Protein AF-X1CZL5-F1 (afdb_monomer_lite)

pLDDT: mean 84.38, std 8.81, range [59.56, 93.88]

Radius of gyration: 11.63 Å; chains: 1; bounding box: 29×24×28 Å

Organism: NCBI:txid412755

Foldseek 3Di:
DQVCCLVVVPDDQAAEAEPDVPDDPVVVVVLVVVCCVPCVVPRTSWYWYQDPNDIDTDDD

Structure (mmCIF, N/CA/C/O backbone):
data_AF-X1CZL5-F1
#
_entry.id   AF-X1CZL5-F1
#
loop_
_atom_site.group_PDB
_atom_site.id
_atom_site.type_symbol
_atom_site.label_atom_id
_atom_site.label_alt_id
_atom_site.label_comp_id
_atom_site.label_asym_id
_atom_site.label_entity_id
_atom_site.label_seq_id
_atom_site.pdbx_PDB_ins_code
_atom_site.Cartn_x
_atom_site.Cartn_y
_atom_site.Cartn_z
_atom_site.occupancy
_atom_site.B_iso_or_equiv
_atom_site.auth_seq_id
_atom_site.auth_comp_id
_atom_site.auth_asym_id
_atom_site.auth_atom_id
_atom_site.pdbx_PDB_model_num
ATOM 1 N N . PHE A 1 1 ? 1.001 -14.563 3.186 1.00 64.19 1 PHE A N 1
ATOM 2 C CA . PHE A 1 1 ? 1.389 -13.881 4.438 1.00 64.19 1 PHE A CA 1
ATOM 3 C C . PHE A 1 1 ? 0.626 -12.576 4.650 1.00 64.19 1 PHE A C 1
ATOM 5 O O . PHE A 1 1 ? -0.178 -12.529 5.564 1.00 64.19 1 PHE A O 1
ATOM 12 N N . GLY A 1 2 ? 0.787 -11.552 3.798 1.00 65.62 2 GLY A N 1
ATOM 13 C CA . GLY A 1 2 ? 0.121 -10.254 4.009 1.00 65.62 2 GLY A CA 1
ATOM 14 C C . GLY A 1 2 ? -1.410 -10.316 4.104 1.00 65.62 2 GLY A C 1
ATOM 15 O O . GLY A 1 2 ? -1.999 -9.632 4.931 1.00 65.62 2 GLY A O 1
ATOM 16 N N . GLU A 1 3 ? -2.056 -11.169 3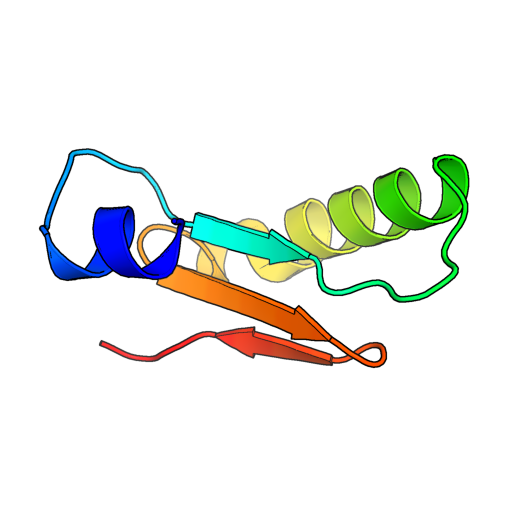.304 1.00 66.94 3 GLU A N 1
ATOM 17 C CA . GLU A 1 3 ? -3.513 -11.370 3.383 1.00 66.94 3 GLU A CA 1
ATOM 18 C C . GLU A 1 3 ? -3.942 -12.003 4.716 1.00 66.94 3 GLU A C 1
ATOM 20 O O . GLU A 1 3 ? -4.994 -11.669 5.242 1.00 66.94 3 GLU A O 1
ATOM 25 N N . LEU A 1 4 ? -3.093 -12.856 5.296 1.00 67.75 4 LEU A N 1
ATOM 26 C CA . LEU A 1 4 ? -3.308 -13.477 6.603 1.00 67.75 4 LEU A CA 1
ATOM 27 C C . LEU A 1 4 ? -3.204 -12.432 7.721 1.00 67.75 4 LEU A C 1
ATOM 29 O O . LEU A 1 4 ? -4.072 -12.376 8.574 1.00 67.75 4 LEU A O 1
ATOM 33 N N . VAL A 1 5 ? -2.204 -11.545 7.678 1.00 69.62 5 VAL A N 1
ATOM 34 C CA . VAL A 1 5 ? -2.064 -10.445 8.653 1.00 69.62 5 VAL A CA 1
ATOM 35 C C . VAL A 1 5 ? -3.267 -9.496 8.597 1.00 69.62 5 VAL A C 1
ATOM 37 O O . VAL A 1 5 ? -3.797 -9.126 9.642 1.00 69.62 5 VAL A O 1
ATOM 40 N N . TYR A 1 6 ? -3.734 -9.160 7.389 1.00 69.06 6 TYR A N 1
ATOM 41 C CA . TYR A 1 6 ? -4.896 -8.289 7.188 1.00 69.06 6 TYR A CA 1
ATOM 42 C C . TYR A 1 6 ? -6.221 -8.945 7.602 1.00 69.06 6 TYR A C 1
ATOM 44 O O . TYR A 1 6 ? -7.032 -8.330 8.292 1.00 69.06 6 TYR A O 1
ATOM 52 N N . ASN A 1 7 ? -6.450 -10.202 7.208 1.00 71.44 7 ASN A N 1
ATOM 53 C CA . ASN A 1 7 ? -7.701 -10.909 7.497 1.00 71.44 7 ASN A CA 1
ATOM 54 C C . ASN A 1 7 ? -7.778 -11.412 8.946 1.00 71.44 7 ASN A C 1
ATOM 56 O O . ASN A 1 7 ? -8.875 -11.487 9.489 1.00 71.44 7 ASN A O 1
ATOM 60 N N . SER A 1 8 ? -6.645 -11.712 9.587 1.00 74.69 8 SER A N 1
ATOM 61 C CA . SER A 1 8 ? -6.593 -12.099 11.004 1.00 74.69 8 SER A CA 1
ATOM 62 C C . SER A 1 8 ? -6.701 -10.907 11.962 1.00 74.69 8 SER A C 1
ATOM 64 O O . SER A 1 8 ? -6.653 -11.108 13.171 1.00 74.69 8 SER A O 1
ATOM 66 N N . GLY A 1 9 ? -6.827 -9.674 11.451 1.00 67.69 9 GLY A N 1
ATOM 67 C CA . GLY A 1 9 ? -7.001 -8.473 12.274 1.00 67.69 9 GLY A CA 1
ATOM 68 C C . GLY A 1 9 ? -5.808 -8.158 13.179 1.00 67.69 9 GLY A C 1
ATOM 69 O O . GLY A 1 9 ? -5.977 -7.497 14.201 1.00 67.69 9 GLY A O 1
ATOM 70 N N . LEU A 1 10 ? -4.613 -8.642 12.827 1.00 76.12 10 LEU A N 1
ATOM 71 C CA . LEU A 1 10 ? -3.394 -8.321 13.563 1.00 76.12 10 LEU A CA 1
ATOM 72 C C . LEU A 1 10 ? -3.078 -6.831 13.409 1.00 76.12 10 LEU A C 1
ATOM 74 O O . LEU A 1 10 ? -3.345 -6.239 12.364 1.00 76.12 10 LEU A O 1
ATOM 78 N N . THR A 1 11 ? -2.480 -6.229 14.436 1.00 77.94 11 THR A N 1
ATOM 79 C CA . THR A 1 11 ? -2.139 -4.804 14.429 1.00 77.94 11 THR A CA 1
ATOM 80 C C . THR A 1 11 ? -1.243 -4.462 13.237 1.00 77.94 11 THR A C 1
ATOM 82 O O . THR A 1 11 ? -0.113 -4.937 13.132 1.00 77.94 11 THR A O 1
ATOM 85 N N . HIS A 1 12 ? -1.748 -3.618 12.342 1.00 81.81 12 HIS A N 1
ATOM 86 C CA . HIS A 1 12 ? -1.030 -3.096 11.185 1.00 81.81 12 HIS A CA 1
ATOM 87 C C . HIS A 1 12 ? -1.580 -1.711 10.825 1.00 81.81 12 HIS A C 1
ATOM 89 O O . HIS A 1 12 ? -2.755 -1.439 11.057 1.00 81.81 12 HIS A O 1
ATOM 95 N N . SER A 1 13 ? -0.793 -0.879 10.143 1.00 83.88 13 SER A N 1
ATOM 96 C CA . SER A 1 13 ? -1.264 0.413 9.596 1.00 83.88 13 SER A CA 1
ATOM 97 C C . SER A 1 13 ? -1.641 0.337 8.108 1.00 83.88 13 SER A C 1
ATOM 99 O O . SER A 1 13 ? -1.794 1.353 7.433 1.00 83.88 13 SER A O 1
ATOM 101 N N . GLY A 1 14 ? -1.750 -0.883 7.575 1.00 85.88 14 GLY A N 1
ATOM 102 C CA . GLY A 1 14 ? -1.947 -1.192 6.160 1.00 85.88 14 GLY A CA 1
ATOM 103 C C . GLY A 1 14 ? -0.963 -2.269 5.707 1.00 85.88 14 GLY A C 1
ATOM 104 O O . GLY A 1 14 ? 0.064 -2.500 6.344 1.00 85.88 14 GLY A O 1
ATOM 105 N N . VAL A 1 15 ? -1.278 -2.955 4.612 1.00 88.38 15 VAL A N 1
ATOM 106 C CA . VAL A 1 15 ? -0.418 -3.993 4.031 1.00 88.38 15 VAL A CA 1
ATOM 107 C C . VAL A 1 15 ? -0.285 -3.721 2.541 1.00 88.38 15 VAL A C 1
ATOM 109 O O . VAL A 1 15 ? -1.292 -3.686 1.839 1.00 88.38 15 VAL A O 1
ATOM 112 N N . LEU A 1 16 ? 0.943 -3.563 2.046 1.00 89.81 16 LEU A N 1
ATOM 113 C CA . LEU A 1 16 ? 1.236 -3.404 0.622 1.00 89.81 16 LEU A CA 1
ATOM 114 C C . LEU A 1 16 ? 2.006 -4.622 0.109 1.00 89.81 16 LEU A C 1
ATOM 116 O O . LEU A 1 16 ? 3.123 -4.896 0.540 1.00 89.81 16 LEU A O 1
ATOM 120 N N . LEU A 1 17 ? 1.409 -5.350 -0.830 1.00 89.12 17 LEU A N 1
ATOM 121 C CA . LEU A 1 17 ? 2.023 -6.491 -1.496 1.00 89.12 17 LEU A CA 1
ATOM 122 C C . LEU A 1 17 ? 2.527 -6.075 -2.881 1.00 89.12 17 LEU A C 1
ATOM 124 O O . LEU A 1 17 ? 1.728 -5.838 -3.787 1.00 89.12 17 LEU A O 1
ATOM 128 N N . LEU A 1 18 ? 3.847 -6.028 -3.054 1.00 88.50 18 LEU A N 1
ATOM 129 C CA . LEU A 1 18 ? 4.485 -5.785 -4.347 1.00 88.50 18 LEU A CA 1
ATOM 130 C C . LEU A 1 18 ? 4.660 -7.111 -5.100 1.00 88.50 18 LEU A C 1
ATOM 132 O O . LEU A 1 18 ? 5.418 -7.982 -4.676 1.00 88.50 18 LEU A O 1
ATOM 136 N N . ARG A 1 19 ? 3.958 -7.268 -6.223 1.00 86.69 19 ARG A N 1
ATOM 137 C CA . ARG A 1 19 ? 4.102 -8.379 -7.172 1.00 86.69 19 ARG A CA 1
ATOM 138 C C . ARG A 1 19 ? 4.755 -7.857 -8.444 1.00 86.69 19 ARG A C 1
ATOM 140 O O . ARG A 1 19 ? 4.088 -7.585 -9.442 1.00 86.69 19 ARG A O 1
ATOM 147 N N . THR A 1 20 ? 6.062 -7.674 -8.359 1.00 82.69 20 THR A N 1
ATOM 148 C CA . THR A 1 20 ? 6.905 -7.177 -9.443 1.00 82.69 20 THR A CA 1
ATOM 149 C C . THR A 1 20 ? 7.786 -8.314 -9.948 1.00 82.69 20 THR A C 1
ATOM 151 O O . THR A 1 20 ? 8.908 -8.528 -9.488 1.00 82.69 20 THR A O 1
ATOM 154 N N . GLU A 1 21 ? 7.215 -9.112 -10.848 1.00 79.12 21 GLU A N 1
ATOM 155 C CA . GLU A 1 21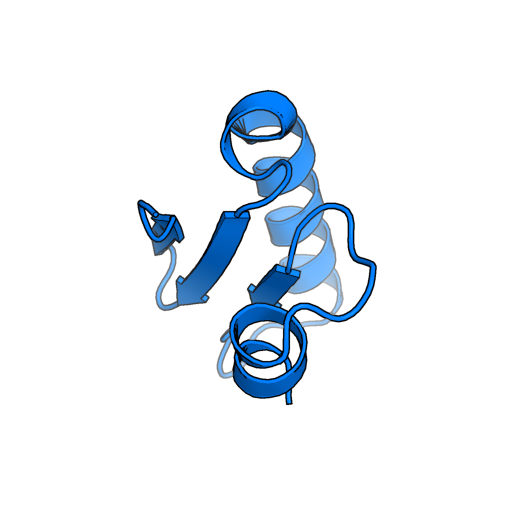 ? 7.918 -10.205 -11.522 1.00 79.12 21 GLU A CA 1
ATOM 156 C C . GLU A 1 21 ? 9.020 -9.583 -12.398 1.00 79.12 21 GLU A C 1
ATOM 158 O O . GLU A 1 21 ? 8.732 -8.722 -13.221 1.00 79.12 21 GLU A O 1
ATOM 163 N N . ASN A 1 22 ? 10.278 -9.977 -12.182 1.00 80.81 22 ASN A N 1
ATOM 164 C CA . ASN A 1 22 ? 11.470 -9.491 -12.898 1.00 80.81 22 ASN A CA 1
ATOM 165 C C . ASN A 1 22 ? 11.888 -8.019 -12.694 1.00 80.81 22 ASN A C 1
ATOM 167 O O . ASN A 1 22 ? 12.782 -7.565 -13.402 1.00 80.81 22 ASN A O 1
ATOM 171 N N . CYS A 1 23 ? 11.341 -7.283 -11.718 1.00 84.44 23 CYS A N 1
ATOM 172 C CA . CYS A 1 23 ? 11.871 -5.947 -11.405 1.00 84.44 23 CYS A CA 1
ATOM 173 C C . CYS A 1 23 ? 13.170 -6.011 -10.594 1.00 84.44 23 CYS A C 1
ATOM 175 O O . CYS A 1 23 ? 13.274 -6.740 -9.594 1.00 84.44 23 CYS A O 1
ATOM 177 N N . SER A 1 24 ? 14.107 -5.144 -10.962 1.00 88.81 24 SER A N 1
ATOM 178 C CA . SER A 1 24 ? 15.328 -4.865 -10.213 1.00 88.81 24 SER A CA 1
ATOM 179 C C . SER A 1 24 ? 15.010 -4.206 -8.868 1.00 88.81 24 SER A C 1
ATOM 181 O O . SER A 1 24 ? 13.937 -3.633 -8.659 1.00 88.81 24 SER A O 1
ATOM 183 N N . SER A 1 25 ? 15.950 -4.269 -7.925 1.00 87.31 25 SER A N 1
ATOM 184 C CA . SER A 1 25 ? 15.792 -3.629 -6.611 1.00 87.31 25 SER A CA 1
ATOM 185 C C . SER A 1 25 ? 15.542 -2.120 -6.724 1.00 87.31 25 SER A C 1
ATOM 187 O O . SER A 1 25 ? 14.705 -1.589 -6.000 1.00 87.31 25 SER A O 1
ATOM 189 N N . GLU A 1 26 ? 16.197 -1.446 -7.670 1.00 91.00 26 GLU A N 1
ATOM 190 C CA . GLU A 1 26 ? 16.015 -0.011 -7.933 1.00 91.00 26 GLU A CA 1
ATOM 191 C C . GLU A 1 26 ? 14.591 0.319 -8.394 1.00 91.00 26 GLU A C 1
ATOM 193 O O . GLU A 1 26 ? 13.950 1.225 -7.860 1.00 91.00 26 GLU A O 1
ATOM 198 N N . GLU A 1 27 ? 14.049 -0.470 -9.323 1.00 89.50 27 GLU A N 1
ATOM 199 C CA . GLU A 1 27 ? 12.674 -0.312 -9.804 1.00 89.50 27 GLU A CA 1
ATOM 200 C C . GLU A 1 27 ? 11.666 -0.509 -8.671 1.00 89.50 27 GLU A C 1
ATOM 202 O O . GLU A 1 27 ? 10.718 0.263 -8.540 1.00 89.50 27 GLU A O 1
ATOM 207 N N . LYS A 1 28 ? 11.899 -1.488 -7.787 1.00 88.19 28 LYS A N 1
ATOM 208 C CA . LYS A 1 28 ? 11.050 -1.711 -6.606 1.00 88.19 28 LYS A CA 1
ATOM 209 C C . LYS A 1 28 ? 11.040 -0.503 -5.673 1.00 88.19 28 LYS A C 1
ATOM 211 O O . LYS A 1 28 ? 9.970 -0.130 -5.198 1.00 88.19 28 LYS A O 1
ATOM 216 N N . VAL A 1 29 ? 12.196 0.115 -5.420 1.00 91.50 29 VAL A N 1
ATOM 217 C CA . VAL A 1 29 ? 12.299 1.324 -4.583 1.00 91.50 29 VAL A CA 1
ATOM 218 C C . VAL A 1 29 ? 11.570 2.497 -5.230 1.00 91.50 29 VAL A C 1
ATOM 220 O O . VAL A 1 29 ? 10.852 3.224 -4.540 1.00 91.50 29 VAL A O 1
ATOM 223 N N . LYS A 1 30 ? 11.702 2.658 -6.550 1.00 92.38 30 LYS A N 1
ATOM 224 C CA . LYS A 1 30 ? 11.009 3.708 -7.299 1.00 92.38 30 LYS A CA 1
ATOM 225 C C . LYS A 1 30 ? 9.492 3.542 -7.224 1.00 92.38 30 LYS A C 1
ATOM 227 O O . LYS A 1 30 ? 8.800 4.471 -6.8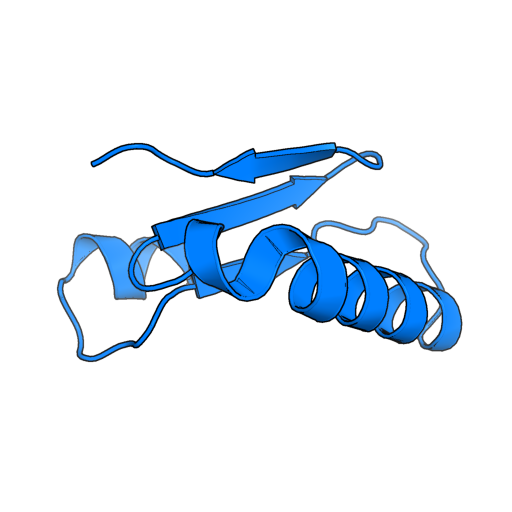23 1.00 92.38 30 LYS A O 1
ATOM 232 N N . ILE A 1 31 ? 8.994 2.337 -7.500 1.00 90.75 31 ILE A N 1
ATOM 233 C CA . ILE A 1 31 ? 7.571 1.989 -7.396 1.00 90.75 31 ILE A CA 1
ATOM 234 C C . ILE A 1 31 ? 7.054 2.241 -5.977 1.00 90.75 31 ILE A C 1
ATOM 236 O O . ILE A 1 31 ? 5.998 2.842 -5.796 1.00 90.75 31 ILE A O 1
ATOM 240 N N . LEU A 1 32 ? 7.791 1.797 -4.954 1.00 91.12 32 LEU A N 1
ATOM 241 C CA . LEU A 1 32 ? 7.390 1.992 -3.563 1.00 91.12 32 LEU A CA 1
ATOM 242 C C . LEU A 1 32 ? 7.311 3.485 -3.216 1.00 91.12 32 LEU A C 1
ATOM 244 O O . LEU A 1 32 ? 6.322 3.916 -2.628 1.00 91.12 32 LEU A O 1
ATOM 248 N N . SER A 1 33 ? 8.312 4.267 -3.621 1.00 93.12 33 SER A N 1
ATOM 249 C CA . SER A 1 33 ? 8.341 5.719 -3.422 1.00 93.12 33 SER A CA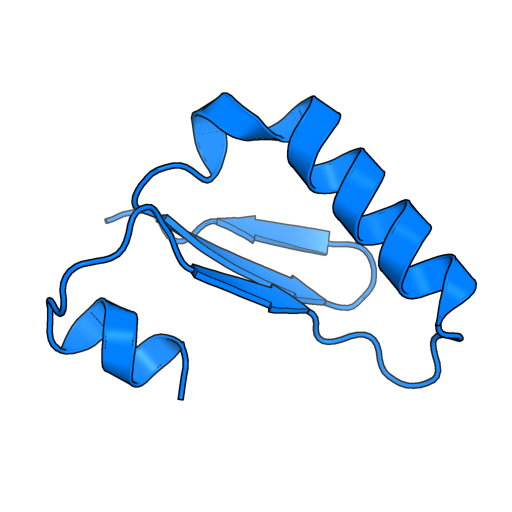 1
ATOM 250 C C . SER A 1 33 ? 7.143 6.393 -4.089 1.00 93.12 33 SER A C 1
ATOM 252 O O . SER A 1 33 ? 6.417 7.136 -3.436 1.00 93.12 33 SER A O 1
ATOM 254 N N . GLU A 1 34 ? 6.862 6.069 -5.352 1.00 92.88 34 GLU A N 1
ATOM 255 C CA . GLU A 1 34 ? 5.716 6.616 -6.086 1.00 92.88 34 GLU A CA 1
ATOM 256 C C . GLU A 1 34 ? 4.373 6.259 -5.433 1.00 92.88 34 GLU A C 1
ATOM 258 O O . GLU A 1 34 ? 3.479 7.105 -5.354 1.00 92.88 34 GLU A O 1
ATOM 263 N N . ILE A 1 35 ? 4.217 5.028 -4.936 1.00 92.31 35 ILE A N 1
ATOM 264 C CA . ILE A 1 35 ? 2.996 4.601 -4.243 1.00 92.31 35 ILE A CA 1
ATOM 265 C C . ILE A 1 35 ? 2.830 5.365 -2.929 1.00 92.31 35 ILE A C 1
ATOM 267 O O . ILE A 1 35 ? 1.743 5.872 -2.654 1.00 92.31 35 ILE A O 1
ATOM 271 N N . LEU A 1 36 ? 3.886 5.458 -2.120 1.00 90.94 36 LEU A N 1
ATOM 272 C CA . LEU A 1 36 ? 3.832 6.136 -0.825 1.00 90.94 36 LEU A CA 1
ATOM 273 C C . LEU A 1 36 ? 3.564 7.634 -0.985 1.00 90.94 36 LEU A C 1
ATOM 275 O O . LEU A 1 36 ? 2.752 8.174 -0.243 1.00 90.94 36 LEU A O 1
ATOM 279 N N . THR A 1 37 ? 4.177 8.293 -1.970 1.00 93.88 37 THR A N 1
ATOM 280 C CA . THR A 1 37 ? 3.968 9.725 -2.219 1.00 93.88 37 THR A CA 1
ATOM 281 C C . THR A 1 37 ? 2.566 10.026 -2.745 1.00 93.88 37 THR A C 1
ATOM 283 O O . THR A 1 37 ? 1.947 10.987 -2.299 1.00 93.88 37 THR A O 1
ATOM 286 N N . ASN A 1 38 ? 2.038 9.219 -3.672 1.00 93.44 38 ASN A N 1
ATOM 287 C CA . ASN A 1 38 ? 0.781 9.541 -4.361 1.00 93.44 38 ASN A CA 1
ATOM 288 C C . ASN A 1 38 ? -0.472 8.923 -3.717 1.00 93.44 38 ASN A C 1
ATOM 290 O O . ASN A 1 38 ? -1.594 9.336 -4.020 1.00 93.44 38 ASN A O 1
ATOM 294 N N . TY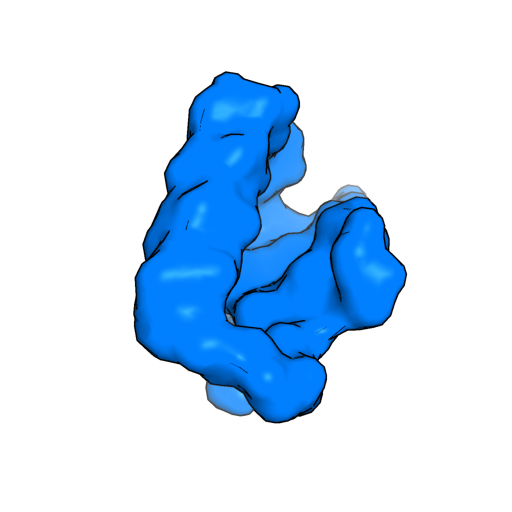R A 1 39 ? -0.310 7.897 -2.876 1.00 90.75 39 TYR A N 1
ATOM 295 C CA . TYR A 1 39 ? -1.423 7.115 -2.330 1.00 90.75 39 TYR A CA 1
ATOM 296 C C . TYR A 1 39 ? -1.368 6.939 -0.807 1.00 90.75 39 TYR A C 1
ATOM 298 O O . TYR A 1 39 ? -2.180 6.169 -0.294 1.00 90.75 39 TYR A O 1
ATOM 306 N N . SER A 1 40 ? -0.490 7.643 -0.081 1.00 87.81 40 SER A N 1
ATOM 307 C CA . SER A 1 40 ? -0.369 7.597 1.393 1.00 87.81 40 SER A CA 1
ATOM 308 C C . SER A 1 40 ? -1.723 7.574 2.114 1.00 87.81 40 SER A C 1
ATOM 310 O O . SER A 1 40 ? -1.994 6.670 2.905 1.00 87.81 40 SER A O 1
ATOM 312 N N . ASP A 1 41 ? -2.616 8.505 1.777 1.00 89.12 41 ASP A N 1
ATOM 313 C CA . ASP A 1 41 ? -3.938 8.631 2.404 1.00 89.12 41 ASP A CA 1
ATOM 314 C C . ASP A 1 41 ? -4.888 7.478 2.048 1.00 89.12 41 ASP A C 1
ATOM 316 O O . ASP A 1 41 ? -5.809 7.152 2.796 1.00 89.12 41 ASP A O 1
ATOM 320 N N . LYS A 1 42 ? -4.675 6.840 0.893 1.00 88.00 42 LYS A N 1
ATOM 321 C CA . LYS A 1 42 ? -5.546 5.789 0.346 1.00 88.00 42 LYS A CA 1
ATOM 322 C C . LYS A 1 42 ? -5.122 4.382 0.763 1.00 88.00 42 LYS A C 1
ATOM 324 O O . LYS A 1 42 ? -5.953 3.476 0.715 1.00 88.00 42 LYS A O 1
ATOM 329 N N . ILE A 1 43 ? -3.855 4.187 1.136 1.00 89.69 43 ILE A N 1
ATOM 330 C CA . ILE A 1 43 ? -3.308 2.879 1.534 1.00 89.69 43 ILE A CA 1
ATOM 331 C C . ILE A 1 43 ? -3.379 2.631 3.045 1.00 89.69 43 ILE A C 1
ATOM 333 O O . ILE A 1 43 ? -3.257 1.481 3.474 1.00 89.69 43 ILE A O 1
ATOM 337 N N . LYS A 1 44 ? -3.600 3.684 3.843 1.00 88.44 44 LYS A N 1
ATOM 338 C CA . LYS A 1 44 ? -3.736 3.585 5.298 1.00 88.44 44 LYS A CA 1
ATOM 339 C C . LYS A 1 44 ? -4.863 2.622 5.674 1.00 88.44 44 LYS A C 1
ATOM 341 O O . LYS A 1 44 ? -5.983 2.730 5.177 1.00 88.44 44 LYS A O 1
ATOM 346 N N . ASP A 1 45 ? -4.548 1.659 6.536 1.00 87.19 45 ASP A N 1
ATOM 347 C CA . ASP A 1 45 ? -5.462 0.617 7.025 1.00 87.19 45 ASP A CA 1
ATOM 348 C C . ASP A 1 45 ? -6.094 -0.248 5.911 1.00 87.19 45 ASP A C 1
ATOM 350 O O . ASP A 1 45 ? -7.098 -0.943 6.118 1.00 87.19 45 ASP A O 1
ATOM 354 N N . LYS A 1 46 ? -5.507 -0.240 4.705 1.00 88.00 46 LYS A N 1
ATOM 355 C CA . LYS A 1 46 ? -5.967 -1.022 3.552 1.00 88.00 46 LYS A CA 1
ATOM 356 C C . LYS A 1 46 ? -5.012 -2.155 3.210 1.00 88.00 46 LYS A C 1
ATOM 358 O O . LYS A 1 46 ? -3.805 -2.089 3.436 1.00 88.00 46 LYS A O 1
ATOM 363 N N . PHE A 1 47 ? -5.581 -3.183 2.589 1.00 88.62 47 PHE A N 1
ATOM 364 C CA . PHE A 1 47 ? -4.823 -4.207 1.889 1.00 88.62 47 PHE A CA 1
ATOM 365 C C . PHE A 1 47 ? -4.639 -3.789 0.432 1.00 88.62 47 PHE A C 1
ATOM 367 O O . PHE A 1 47 ? -5.610 -3.677 -0.324 1.00 88.62 47 PHE A O 1
ATOM 374 N N . CYS A 1 48 ? -3.394 -3.554 0.048 1.00 91.31 48 CYS A N 1
ATOM 375 C CA . CYS A 1 48 ? -3.006 -3.057 -1.258 1.00 91.31 48 CYS A CA 1
ATOM 376 C C . CYS A 1 48 ? -2.157 -4.098 -1.983 1.00 91.31 48 CYS A C 1
ATOM 378 O O . CYS A 1 48 ? -1.270 -4.715 -1.397 1.00 91.31 48 CYS A O 1
ATOM 380 N N . VAL A 1 49 ? -2.401 -4.278 -3.276 1.00 90.88 49 VAL A N 1
ATOM 381 C CA . VAL A 1 49 ? -1.605 -5.154 -4.139 1.00 90.88 49 VAL A CA 1
ATOM 382 C C . VAL A 1 49 ? -1.158 -4.351 -5.345 1.00 90.88 49 VAL A C 1
ATOM 384 O O . VAL A 1 49 ? -1.995 -3.851 -6.092 1.00 90.88 49 VAL A O 1
ATOM 387 N N . PHE A 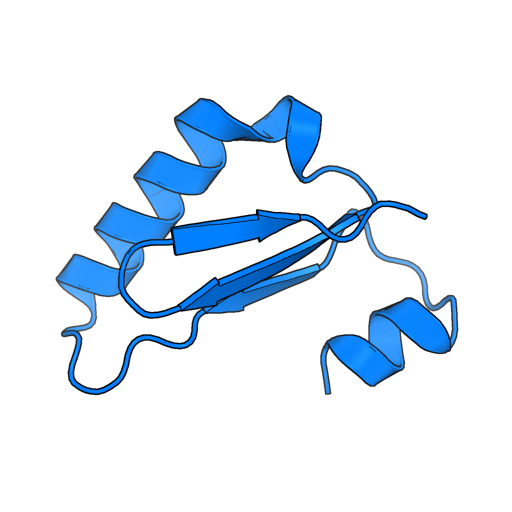1 50 ? 0.149 -4.247 -5.547 1.00 90.75 50 PHE A N 1
ATOM 388 C CA . PHE A 1 50 ? 0.720 -3.698 -6.767 1.00 90.75 50 PHE A CA 1
ATOM 389 C C . PHE A 1 50 ? 1.140 -4.847 -7.678 1.00 90.75 50 PHE A C 1
ATOM 391 O O . PHE A 1 50 ? 1.964 -5.669 -7.285 1.00 90.75 50 PHE A O 1
ATOM 398 N N . GLN A 1 51 ? 0.558 -4.940 -8.870 1.00 90.31 51 GLN A N 1
ATOM 399 C CA . GLN A 1 51 ? 0.885 -5.983 -9.843 1.00 90.31 51 GLN A CA 1
ATOM 400 C C . GLN A 1 51 ? 0.688 -5.454 -11.263 1.00 90.31 51 GLN A C 1
ATOM 402 O O . GLN A 1 51 ? -0.342 -4.832 -11.527 1.00 90.31 51 GLN A O 1
ATOM 407 N N . LYS A 1 52 ? 1.623 -5.754 -12.179 1.00 85.50 52 LYS A N 1
ATOM 408 C CA . LYS A 1 52 ? 1.569 -5.317 -13.592 1.00 85.50 52 LYS A CA 1
ATOM 409 C C . LYS A 1 52 ? 1.290 -3.809 -13.717 1.00 85.50 52 LYS A C 1
ATOM 411 O O . LYS A 1 52 ? 0.320 -3.415 -14.365 1.00 85.50 52 LYS A O 1
ATOM 416 N N . ASP A 1 53 ? 2.056 -3.006 -12.979 1.00 84.81 53 ASP A N 1
ATOM 417 C CA . ASP A 1 53 ? 1.950 -1.538 -12.939 1.00 84.81 53 ASP A CA 1
ATOM 418 C C . ASP A 1 53 ? 0.589 -0.983 -12.496 1.00 84.81 53 ASP A C 1
ATOM 420 O O . ASP A 1 53 ? 0.220 0.154 -12.789 1.00 84.81 53 ASP A O 1
ATOM 424 N N . LYS A 1 54 ? -0.190 -1.785 -11.763 1.00 89.31 54 LYS A N 1
ATOM 425 C CA . LYS A 1 54 ? -1.493 -1.381 -11.231 1.00 89.31 54 LYS A CA 1
ATOM 426 C C . LYS A 1 54 ? -1.546 -1.576 -9.727 1.00 89.31 54 LYS A C 1
ATOM 428 O O . LYS A 1 54 ? -1.368 -2.687 -9.227 1.00 89.31 54 LYS A O 1
ATOM 433 N N . LEU A 1 55 ? -1.885 -0.501 -9.017 1.00 91.25 55 LEU A N 1
ATOM 434 C CA . LEU A 1 55 ? -2.211 -0.533 -7.596 1.00 91.25 55 LEU A CA 1
ATOM 435 C C . LEU A 1 55 ? -3.695 -0.873 -7.406 1.00 91.25 55 LEU A C 1
ATOM 437 O O . LEU A 1 55 ? -4.582 -0.128 -7.820 1.00 91.25 55 LEU A O 1
ATOM 441 N N . ARG A 1 56 ? -3.974 -1.999 -6.751 1.00 90.44 56 ARG A N 1
ATOM 442 C CA . ARG A 1 56 ? -5.315 -2.404 -6.320 1.00 90.44 56 ARG A CA 1
ATOM 443 C C . ARG A 1 56 ? -5.444 -2.188 -4.822 1.00 90.44 56 ARG A C 1
ATOM 445 O O . ARG A 1 56 ? -4.701 -2.790 -4.055 1.00 90.44 56 ARG A O 1
ATOM 452 N N . ILE A 1 57 ? -6.412 -1.375 -4.416 1.00 90.06 57 ILE A N 1
ATOM 453 C CA . ILE A 1 57 ? -6.717 -1.103 -3.009 1.00 90.06 57 ILE A CA 1
ATOM 454 C C . ILE A 1 57 ? -8.025 -1.815 -2.678 1.00 90.06 57 ILE A C 1
ATOM 456 O O . ILE A 1 57 ? -9.069 -1.502 -3.256 1.00 90.06 57 ILE A O 1
ATOM 460 N N . ARG A 1 58 ? -7.983 -2.794 -1.772 1.00 82.88 58 ARG A N 1
ATOM 461 C CA . ARG A 1 58 ? -9.187 -3.504 -1.335 1.00 82.88 58 ARG A CA 1
ATOM 462 C C . ARG A 1 58 ? -10.017 -2.555 -0.471 1.00 82.88 58 ARG A C 1
ATOM 464 O O . ARG A 1 58 ? -9.540 -2.058 0.550 1.00 82.88 58 ARG A O 1
ATOM 471 N N . LYS A 1 59 ? -11.254 -2.282 -0.890 1.00 68.94 59 LYS A N 1
ATOM 472 C CA . LYS A 1 59 ? -12.236 -1.624 -0.024 1.00 68.94 59 LYS A CA 1
ATOM 473 C C . LYS A 1 59 ? -12.696 -2.650 1.014 1.00 68.94 59 LYS A C 1
ATOM 475 O O . LYS A 1 59 ? -12.897 -3.814 0.671 1.00 68.94 59 LYS A O 1
ATOM 480 N N . LYS A 1 60 ? -12.742 -2.208 2.265 1.00 59.56 60 LYS A N 1
ATOM 481 C CA . LYS A 1 60 ? -13.321 -2.959 3.375 1.00 59.56 60 LYS A CA 1
ATOM 482 C C . LYS A 1 60 ? -14.806 -2.638 3.405 1.00 59.56 60 LYS A C 1
ATOM 484 O O . LYS A 1 60 ? -15.110 -1.472 3.055 1.00 59.56 60 LYS A O 1
#

Sequence (60 aa):
FGELVYNSGLTHSGVLLLRTENCSSEEKVKILSEILTNYSDKIKDKFCVFQKDKLRIRKK

Secondary structure (DSSP, 8-state):
-HHHHHHTT-S-S-EEEEE-TT--HHHHHHHHHHHHHHHHHHHTT-EEEEETTEEEE---